Protein AF-A0AAN9STU4-F1 (afdb_monomer)

Structure (mmCIF, N/CA/C/O backbone):
data_AF-A0AAN9STU4-F1
#
_entry.id   AF-A0AAN9STU4-F1
#
loop_
_atom_site.group_PDB
_atom_site.id
_atom_site.type_symbol
_atom_site.label_atom_id
_atom_site.label_alt_id
_atom_site.label_comp_id
_atom_site.label_asym_id
_atom_site.label_entity_id
_atom_site.label_seq_id
_atom_site.pdbx_PDB_ins_code
_atom_site.Cartn_x
_atom_site.Cartn_y
_atom_site.Cartn_z
_atom_site.occupancy
_atom_site.B_iso_or_equiv
_atom_site.auth_seq_id
_atom_site.auth_comp_id
_atom_site.auth_asym_id
_atom_site.auth_atom_id
_atom_site.pdbx_PDB_model_num
ATOM 1 N N . MET A 1 1 ? -6.569 -15.209 17.358 1.00 33.62 1 MET A N 1
ATOM 2 C CA . MET A 1 1 ? -6.010 -13.878 17.678 1.00 33.62 1 MET A CA 1
ATOM 3 C C . MET A 1 1 ? -4.519 -13.920 17.361 1.00 33.62 1 MET A C 1
ATOM 5 O O . MET A 1 1 ? -3.732 -14.308 18.210 1.00 33.62 1 MET A O 1
ATOM 9 N N . LEU A 1 2 ? -4.134 -13.688 16.101 1.00 42.44 2 LEU A N 1
ATOM 10 C CA . LEU A 1 2 ? -2.726 -13.764 15.697 1.00 42.44 2 LEU A CA 1
ATOM 11 C C . LEU A 1 2 ? -2.066 -12.409 15.954 1.00 42.44 2 LEU A C 1
ATOM 13 O O . LEU A 1 2 ? -2.238 -11.469 15.180 1.00 42.44 2 LEU A O 1
ATOM 17 N N . PHE A 1 3 ? -1.329 -12.315 17.060 1.00 43.44 3 PHE A N 1
ATOM 18 C CA . PHE A 1 3 ? -0.370 -11.242 17.295 1.00 43.44 3 PHE A CA 1
ATOM 19 C C . PHE A 1 3 ? 0.769 -11.393 16.276 1.00 43.44 3 PHE A C 1
ATOM 21 O O . PHE A 1 3 ? 1.716 -12.145 16.484 1.00 43.44 3 PHE A O 1
ATOM 28 N N . TYR A 1 4 ? 0.653 -10.720 15.131 1.00 52.81 4 TYR A N 1
ATOM 29 C CA . TYR A 1 4 ? 1.768 -10.557 14.201 1.00 52.81 4 TYR A CA 1
ATOM 30 C C . TYR A 1 4 ? 2.758 -9.565 14.809 1.00 52.81 4 TYR A C 1
ATOM 32 O O . TYR A 1 4 ? 2.542 -8.352 14.712 1.00 52.81 4 TYR A O 1
ATOM 40 N N . ASP A 1 5 ? 3.809 -10.104 15.426 1.00 57.81 5 ASP A N 1
ATOM 41 C CA . ASP A 1 5 ? 4.971 -9.376 15.933 1.00 57.81 5 ASP A CA 1
ATOM 42 C C . ASP A 1 5 ? 5.481 -8.389 14.869 1.00 57.81 5 ASP A C 1
ATOM 44 O O . ASP A 1 5 ? 5.665 -8.748 13.698 1.00 57.81 5 ASP A O 1
ATOM 48 N N . SER A 1 6 ? 5.664 -7.124 15.251 1.00 59.56 6 SER A N 1
ATOM 49 C CA . SER A 1 6 ? 6.132 -6.052 14.362 1.00 59.56 6 SER A CA 1
ATOM 50 C C . SER A 1 6 ? 7.448 -6.413 13.658 1.00 59.56 6 SER A C 1
ATOM 52 O O . SER A 1 6 ? 7.674 -6.006 12.518 1.00 59.56 6 SER A O 1
ATOM 54 N N . THR A 1 7 ? 8.270 -7.256 14.287 1.00 63.91 7 THR A N 1
ATOM 55 C CA . THR A 1 7 ? 9.540 -7.766 13.752 1.00 63.91 7 THR A CA 1
ATOM 56 C C . THR A 1 7 ? 9.326 -8.732 12.585 1.00 63.91 7 THR A C 1
ATOM 58 O O . THR A 1 7 ? 9.988 -8.634 11.549 1.00 63.91 7 THR A O 1
ATOM 61 N N . LEU A 1 8 ? 8.351 -9.639 12.709 1.00 68.19 8 LEU A N 1
ATOM 62 C CA . LEU A 1 8 ? 8.006 -10.605 11.664 1.00 68.19 8 LEU A CA 1
ATOM 63 C C . LEU A 1 8 ? 7.388 -9.907 10.447 1.00 68.19 8 LEU A C 1
ATOM 65 O O . LEU A 1 8 ? 7.652 -10.288 9.301 1.00 68.19 8 LEU A O 1
ATOM 69 N N . LEU A 1 9 ? 6.603 -8.852 10.684 1.00 67.19 9 LEU A N 1
ATOM 70 C CA . LEU A 1 9 ? 6.044 -8.043 9.606 1.00 67.19 9 LEU A CA 1
ATOM 71 C C . LEU A 1 9 ? 7.127 -7.233 8.870 1.00 67.19 9 LEU A C 1
ATOM 73 O O . LEU A 1 9 ? 7.113 -7.157 7.644 1.00 67.19 9 LEU A O 1
ATOM 77 N N . GLY A 1 10 ? 8.117 -6.701 9.591 1.00 66.56 10 GLY A N 1
ATOM 78 C CA . GLY A 1 10 ? 9.279 -6.049 8.978 1.00 66.56 10 GLY A CA 1
ATOM 79 C C . GLY A 1 10 ? 10.106 -7.002 8.104 1.00 66.56 10 GLY A C 1
ATOM 80 O O . GLY A 1 10 ? 10.490 -6.653 6.986 1.00 66.56 10 GLY A O 1
ATOM 81 N N . PHE A 1 11 ? 10.328 -8.238 8.563 1.00 68.38 11 PHE A N 1
ATOM 82 C CA . PHE A 1 11 ? 11.058 -9.251 7.792 1.00 68.38 11 PHE A CA 1
ATOM 83 C C . PHE A 1 11 ? 10.293 -9.702 6.539 1.00 68.38 11 PHE A C 1
ATOM 85 O O . PHE A 1 11 ? 10.874 -9.811 5.456 1.00 68.38 11 PHE A O 1
ATOM 92 N N . THR A 1 12 ? 8.980 -9.917 6.661 1.00 73.44 12 THR A N 1
ATOM 93 C CA . THR A 1 12 ? 8.127 -10.247 5.508 1.00 73.44 12 THR A CA 1
ATOM 94 C C . THR A 1 12 ? 8.078 -9.102 4.503 1.00 73.44 12 THR A C 1
ATOM 96 O O . THR A 1 12 ? 8.188 -9.362 3.310 1.00 73.44 12 THR A O 1
ATOM 99 N N . LEU A 1 13 ? 8.043 -7.841 4.941 1.00 70.69 13 LEU A N 1
ATOM 100 C CA . LEU A 1 13 ? 8.100 -6.689 4.035 1.00 70.69 13 LEU A CA 1
ATOM 101 C C . LEU A 1 13 ? 9.442 -6.518 3.329 1.00 70.69 13 LEU A C 1
ATOM 103 O O . LEU A 1 13 ? 9.457 -6.120 2.167 1.00 70.69 13 LEU A O 1
ATOM 107 N N . SER A 1 14 ? 10.555 -6.861 3.979 1.00 74.06 14 SER A N 1
ATOM 108 C CA . SE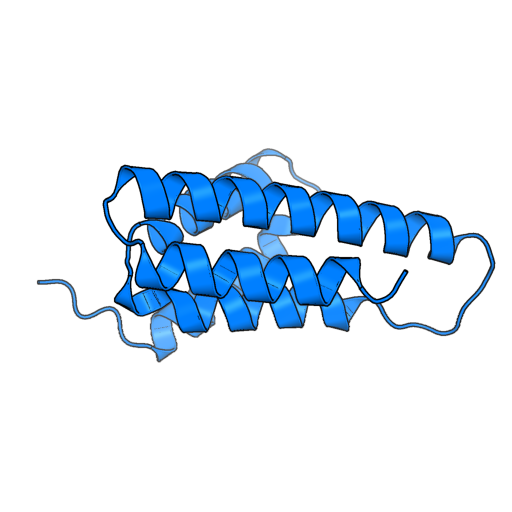R A 1 14 ? 11.873 -6.901 3.332 1.00 74.06 14 SER A CA 1
ATOM 109 C C . SER A 1 14 ? 11.914 -7.945 2.207 1.00 74.06 14 SER A C 1
ATOM 111 O O . SER A 1 14 ? 12.333 -7.658 1.085 1.00 74.06 14 SER A O 1
ATOM 113 N N . LYS A 1 15 ? 11.375 -9.145 2.462 1.00 75.12 15 LYS A N 1
ATOM 114 C CA . LYS A 1 15 ? 11.241 -10.200 1.443 1.00 75.12 15 LYS A CA 1
ATOM 115 C C . LYS A 1 15 ? 10.298 -9.787 0.312 1.00 75.12 15 LYS A C 1
ATOM 117 O O . LYS A 1 15 ? 10.617 -10.000 -0.853 1.00 75.12 15 LYS A O 1
ATOM 122 N N . VAL A 1 16 ? 9.168 -9.171 0.649 1.00 78.25 16 VAL A N 1
ATOM 123 C CA . VAL A 1 16 ? 8.191 -8.646 -0.313 1.00 78.25 16 VAL A CA 1
ATOM 124 C C . VAL A 1 16 ? 8.802 -7.525 -1.156 1.00 78.25 16 VAL A C 1
ATOM 126 O O . VAL A 1 16 ? 8.588 -7.508 -2.360 1.00 78.25 16 VAL A O 1
ATOM 129 N N . HIS A 1 17 ? 9.612 -6.633 -0.578 1.00 78.06 17 HIS A N 1
ATOM 130 C CA . HIS A 1 17 ? 10.315 -5.571 -1.310 1.00 78.06 17 HIS A CA 1
ATOM 131 C C . HIS A 1 17 ? 11.227 -6.136 -2.404 1.00 78.06 17 HIS A C 1
ATOM 133 O O . HIS A 1 17 ? 11.124 -5.720 -3.559 1.00 78.06 17 HIS A O 1
ATOM 139 N N . ALA A 1 18 ? 12.047 -7.135 -2.064 1.00 76.75 18 ALA A N 1
ATOM 140 C CA . ALA A 1 18 ? 12.882 -7.829 -3.039 1.00 76.75 18 ALA A CA 1
ATOM 141 C C . ALA A 1 18 ? 12.033 -8.573 -4.087 1.00 76.75 18 ALA A C 1
ATOM 143 O O . ALA A 1 18 ? 12.291 -8.465 -5.283 1.00 76.75 18 ALA A O 1
ATOM 144 N N . ALA A 1 19 ? 10.974 -9.262 -3.651 1.00 77.81 19 ALA A N 1
ATOM 145 C CA . ALA A 1 19 ? 10.102 -10.055 -4.515 1.00 77.81 19 ALA A CA 1
ATOM 146 C C . ALA A 1 19 ? 9.273 -9.211 -5.503 1.00 77.81 19 ALA A C 1
ATOM 148 O O . ALA A 1 19 ? 9.019 -9.650 -6.621 1.00 77.81 19 ALA A O 1
ATOM 149 N N . VAL A 1 20 ? 8.880 -7.986 -5.138 1.00 77.31 20 VAL A N 1
ATOM 150 C CA . VAL A 1 20 ? 8.196 -7.044 -6.047 1.00 77.31 20 VAL A CA 1
ATOM 151 C C . VAL A 1 20 ? 9.117 -6.597 -7.188 1.00 77.31 20 VAL A C 1
ATOM 153 O O . VAL A 1 20 ? 8.635 -6.289 -8.278 1.00 77.31 20 VAL A O 1
ATOM 156 N N . ARG A 1 21 ? 10.436 -6.595 -6.966 1.00 75.19 21 ARG A N 1
ATOM 157 C CA . ARG A 1 21 ? 11.454 -6.244 -7.970 1.00 75.19 21 ARG A CA 1
ATOM 158 C C . ARG A 1 21 ? 12.036 -7.458 -8.699 1.00 75.19 21 ARG A C 1
ATOM 160 O O . ARG A 1 21 ? 12.937 -7.289 -9.514 1.00 75.19 21 ARG A O 1
ATOM 167 N N . ASP A 1 22 ? 11.538 -8.660 -8.424 1.00 80.56 22 ASP A N 1
ATOM 168 C CA . ASP A 1 22 ? 12.030 -9.888 -9.044 1.00 80.56 22 ASP A CA 1
ATOM 169 C C . ASP A 1 22 ? 11.665 -9.946 -10.537 1.00 80.56 22 ASP A C 1
ATOM 171 O O . ASP A 1 22 ? 10.602 -9.477 -10.961 1.00 80.56 22 ASP A O 1
ATOM 175 N N . ASN A 1 23 ? 12.529 -10.549 -11.354 1.00 77.56 23 ASN A N 1
ATOM 176 C CA . ASN A 1 23 ? 12.290 -10.719 -12.787 1.00 77.56 23 ASN A CA 1
ATOM 177 C C . ASN A 1 23 ? 11.167 -11.730 -13.076 1.00 77.56 23 ASN A C 1
ATOM 179 O O . ASN A 1 23 ? 10.483 -11.613 -14.097 1.00 77.56 23 ASN A O 1
ATOM 183 N N . VAL A 1 24 ? 10.908 -12.667 -12.162 1.00 87.44 24 VAL A N 1
ATOM 184 C CA . VAL A 1 24 ? 9.898 -13.716 -12.299 1.00 87.44 24 VAL A CA 1
ATOM 185 C C . VAL A 1 24 ? 8.486 -13.165 -12.004 1.00 87.44 24 VAL A C 1
ATOM 187 O O . VAL A 1 24 ? 8.197 -12.750 -10.878 1.00 87.44 24 VAL A O 1
ATOM 190 N N . PRO A 1 25 ? 7.542 -13.199 -12.971 1.00 79.19 25 PRO A N 1
ATOM 191 C CA . PRO A 1 25 ? 6.190 -12.653 -12.784 1.00 79.19 25 PRO A CA 1
ATOM 192 C C . PRO A 1 25 ? 5.374 -13.303 -11.657 1.00 79.19 25 PRO A C 1
ATOM 194 O O . PRO A 1 25 ? 4.560 -12.632 -11.014 1.00 79.19 25 PRO A O 1
ATOM 197 N N . SER A 1 26 ? 5.580 -14.598 -11.397 1.00 85.69 26 SER A N 1
ATOM 198 C CA . SER A 1 26 ? 4.891 -15.315 -10.317 1.00 85.69 26 SER A CA 1
ATOM 199 C C . SER A 1 26 ? 5.338 -14.838 -8.932 1.00 85.69 26 SER A C 1
ATOM 201 O O . SER A 1 26 ? 4.496 -14.676 -8.049 1.00 85.69 26 SER A O 1
ATOM 203 N N . VAL A 1 27 ? 6.628 -14.526 -8.765 1.00 82.75 27 VAL A N 1
ATOM 204 C CA . VAL A 1 27 ? 7.202 -13.995 -7.519 1.00 82.75 27 VAL A CA 1
ATOM 205 C C . VAL A 1 27 ? 6.633 -12.608 -7.217 1.00 82.75 27 VAL A C 1
ATOM 207 O O . VAL A 1 27 ? 6.132 -12.379 -6.114 1.00 82.75 27 VAL A O 1
ATOM 210 N N . ARG A 1 28 ? 6.577 -11.724 -8.225 1.00 79.75 28 ARG A N 1
ATOM 211 C CA . ARG A 1 28 ? 5.933 -10.405 -8.091 1.00 79.75 28 ARG A CA 1
ATOM 212 C C . ARG A 1 28 ? 4.458 -10.524 -7.710 1.00 79.75 28 ARG A C 1
ATOM 214 O O . ARG A 1 28 ? 4.003 -9.860 -6.785 1.00 79.75 28 ARG A O 1
ATOM 221 N N . SER A 1 29 ? 3.720 -11.415 -8.374 1.00 78.12 29 SER A N 1
ATOM 222 C CA . SER A 1 29 ? 2.291 -11.624 -8.102 1.00 78.12 29 SER A CA 1
ATOM 223 C C . SER A 1 29 ? 2.035 -12.123 -6.675 1.00 78.12 29 SER A C 1
ATOM 225 O O . SER A 1 29 ? 1.105 -11.660 -6.016 1.00 78.12 29 SER A O 1
ATOM 227 N N . ALA A 1 30 ? 2.867 -13.038 -6.168 1.00 80.94 30 ALA A N 1
ATOM 228 C CA . ALA A 1 30 ? 2.783 -13.521 -4.789 1.00 80.94 30 ALA A CA 1
ATOM 229 C C . ALA A 1 30 ? 3.073 -12.408 -3.764 1.00 80.94 30 ALA A C 1
ATOM 231 O O . ALA A 1 30 ? 2.375 -12.291 -2.750 1.00 80.94 30 ALA A O 1
ATOM 232 N N . ALA A 1 31 ? 4.052 -11.548 -4.057 1.00 80.06 31 ALA A N 1
ATOM 233 C CA . ALA A 1 31 ? 4.372 -10.390 -3.232 1.00 80.06 31 ALA A CA 1
ATOM 234 C C . ALA A 1 31 ? 3.204 -9.385 -3.194 1.00 80.06 31 ALA A C 1
ATOM 236 O O . ALA A 1 31 ? 2.776 -8.985 -2.112 1.00 80.06 31 ALA A O 1
ATOM 237 N N . CYS A 1 32 ? 2.607 -9.065 -4.348 1.00 78.19 32 CYS A N 1
ATOM 238 C CA . CYS A 1 32 ? 1.437 -8.184 -4.439 1.00 78.19 32 CYS A CA 1
ATOM 239 C C . CYS A 1 32 ? 0.221 -8.723 -3.670 1.00 78.19 32 CYS A C 1
ATOM 241 O O . CYS A 1 32 ? -0.461 -7.956 -2.995 1.00 78.19 32 CYS A O 1
ATOM 243 N N . ARG A 1 33 ? -0.032 -10.040 -3.702 1.00 81.31 33 ARG A N 1
ATOM 244 C CA . ARG A 1 33 ? -1.109 -10.659 -2.903 1.00 81.31 33 ARG A CA 1
ATOM 245 C C . ARG A 1 33 ? -0.877 -10.490 -1.406 1.00 81.31 33 ARG A C 1
ATOM 247 O O . ARG A 1 33 ? -1.803 -10.150 -0.677 1.00 81.31 33 ARG A O 1
ATOM 254 N N . THR A 1 34 ? 0.361 -10.687 -0.960 1.00 83.19 34 THR A N 1
ATOM 255 C CA . THR A 1 34 ? 0.737 -10.483 0.445 1.00 83.19 34 THR A CA 1
ATOM 256 C C . THR A 1 34 ? 0.516 -9.030 0.871 1.00 83.19 34 THR A C 1
ATOM 258 O O . THR A 1 34 ? -0.047 -8.792 1.935 1.00 83.19 34 THR A O 1
ATOM 261 N N . ILE A 1 35 ? 0.881 -8.061 0.023 1.00 78.75 35 ILE A N 1
ATOM 262 C CA . ILE A 1 35 ? 0.636 -6.629 0.272 1.00 78.75 35 ILE A CA 1
ATOM 263 C C . ILE A 1 35 ? -0.864 -6.343 0.398 1.00 78.75 35 ILE A C 1
ATOM 265 O O . ILE A 1 35 ? -1.272 -5.685 1.352 1.00 78.7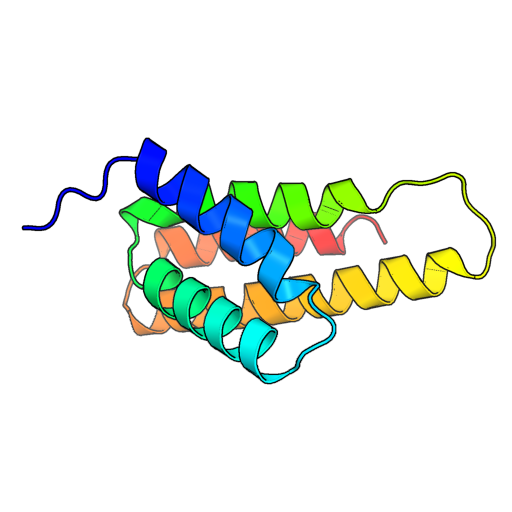5 35 ILE A O 1
ATOM 269 N N . GLY A 1 36 ? -1.682 -6.876 -0.515 1.00 78.12 36 GLY A N 1
ATOM 270 C CA . GLY A 1 36 ? -3.139 -6.734 -0.458 1.00 78.12 36 GLY A CA 1
ATOM 271 C C . GLY A 1 36 ? -3.722 -7.263 0.854 1.00 78.12 36 GLY A C 1
ATOM 272 O O . GLY A 1 36 ? -4.487 -6.569 1.515 1.00 78.12 36 GLY A O 1
ATOM 273 N N . ILE A 1 37 ? -3.280 -8.441 1.304 1.00 79.81 37 ILE A N 1
ATOM 274 C CA . ILE A 1 37 ? -3.711 -9.008 2.590 1.00 79.81 37 ILE A CA 1
ATOM 275 C C . ILE A 1 37 ? -3.288 -8.108 3.758 1.00 79.81 37 ILE A C 1
ATOM 277 O O . ILE A 1 37 ? -4.104 -7.836 4.632 1.00 79.81 37 ILE A O 1
ATOM 281 N N . ILE A 1 38 ? -2.042 -7.616 3.773 1.00 78.31 38 ILE A N 1
ATOM 282 C CA . ILE A 1 38 ? -1.549 -6.711 4.826 1.00 78.31 38 ILE A CA 1
ATOM 283 C C . ILE A 1 38 ? -2.366 -5.413 4.860 1.00 78.31 38 ILE A C 1
ATOM 285 O O . ILE A 1 38 ? -2.652 -4.911 5.946 1.00 78.31 38 ILE A O 1
ATOM 289 N N . SER A 1 39 ? -2.785 -4.901 3.698 1.00 72.62 39 SER A N 1
ATOM 290 C CA . SER A 1 39 ? -3.587 -3.678 3.610 1.00 72.62 39 SER A CA 1
ATOM 291 C C . SER A 1 39 ? -4.987 -3.798 4.208 1.00 72.62 39 SER A C 1
ATOM 293 O O . SER A 1 39 ? -5.554 -2.795 4.609 1.00 72.62 39 SER A O 1
ATOM 295 N N . CYS A 1 40 ? -5.537 -5.001 4.366 1.00 75.00 40 CYS A N 1
ATOM 296 C CA . CYS A 1 40 ? -6.827 -5.163 5.042 1.00 75.00 40 CYS A CA 1
ATOM 297 C C . CYS A 1 40 ? -6.740 -4.942 6.565 1.00 75.00 40 CYS A C 1
ATOM 299 O O . CYS A 1 40 ? -7.771 -4.889 7.239 1.00 75.00 40 CYS A O 1
ATOM 301 N N . PHE A 1 41 ? -5.531 -4.835 7.133 1.00 79.69 41 PHE A N 1
ATOM 302 C CA . PHE A 1 41 ? -5.331 -4.695 8.572 1.00 79.69 41 PHE A CA 1
ATOM 303 C C . PHE A 1 41 ? -5.002 -3.242 8.958 1.00 79.69 41 PHE A C 1
ATOM 305 O O . PHE A 1 41 ? -3.854 -2.819 8.800 1.00 79.69 41 PHE A O 1
ATOM 312 N N . PRO A 1 42 ? -5.939 -2.498 9.581 1.00 73.44 42 PRO A N 1
ATOM 313 C CA . PRO A 1 42 ? -5.753 -1.084 9.932 1.00 73.44 42 PRO A CA 1
ATOM 314 C C . PRO A 1 42 ? -4.504 -0.834 10.787 1.00 73.44 42 PRO A C 1
ATOM 316 O O . PRO A 1 42 ? -3.774 0.143 10.612 1.00 73.44 42 PRO A O 1
ATOM 319 N N . GLN A 1 43 ? -4.212 -1.785 11.678 1.00 79.69 43 GLN A N 1
ATOM 320 C CA . GLN A 1 43 ? -3.069 -1.784 12.596 1.00 79.69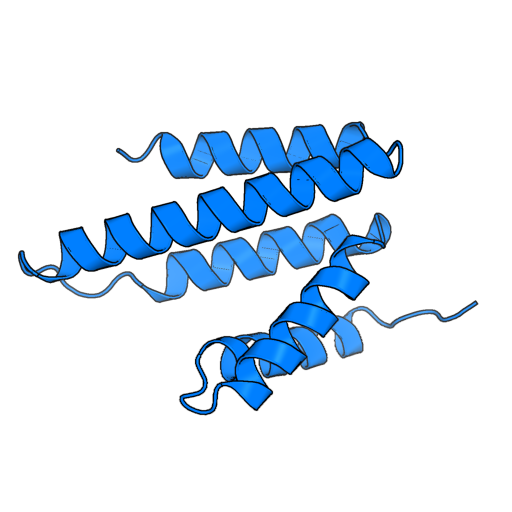 43 GLN A CA 1
ATOM 321 C C . GLN A 1 43 ? -1.709 -1.829 11.879 1.00 79.69 43 GLN A C 1
ATOM 323 O O . GLN A 1 43 ? -0.673 -1.605 12.500 1.00 79.69 43 GLN A O 1
ATOM 328 N N . LYS A 1 44 ? -1.694 -2.181 10.589 1.00 78.94 44 LYS A N 1
ATOM 329 C CA . LYS A 1 44 ? -0.487 -2.321 9.768 1.00 78.94 44 LYS A CA 1
ATOM 330 C C . LYS A 1 44 ? -0.314 -1.166 8.768 1.00 78.94 44 LYS A C 1
ATOM 332 O O . LYS A 1 44 ? 0.671 -1.153 8.035 1.00 78.94 44 LYS A O 1
ATOM 337 N N . SER A 1 45 ? -1.210 -0.174 8.776 1.00 79.00 45 SER A N 1
ATOM 338 C CA . SER A 1 45 ? -1.183 0.984 7.866 1.00 79.00 45 SER A CA 1
ATOM 339 C C . SER A 1 45 ? 0.112 1.803 7.946 1.00 79.00 45 SER A C 1
ATOM 341 O O . SER A 1 45 ? 0.698 2.096 6.909 1.00 79.00 45 SER A O 1
ATOM 343 N N . THR A 1 46 ? 0.618 2.098 9.148 1.00 79.56 46 THR A N 1
ATOM 344 C CA . THR A 1 46 ? 1.897 2.816 9.348 1.00 79.56 46 THR A CA 1
ATOM 345 C C . THR A 1 46 ? 3.081 2.080 8.726 1.00 79.56 46 THR A C 1
ATOM 347 O O . THR A 1 46 ? 3.977 2.677 8.146 1.00 79.56 46 THR A O 1
ATOM 350 N N . ILE A 1 47 ? 3.073 0.754 8.809 1.00 79.88 47 ILE A N 1
ATOM 351 C CA . ILE A 1 47 ? 4.146 -0.071 8.260 1.00 79.88 47 ILE A CA 1
ATOM 352 C C . ILE A 1 47 ? 4.083 -0.078 6.722 1.00 79.88 47 ILE A C 1
ATOM 354 O O . ILE A 1 47 ? 5.115 -0.092 6.049 1.00 79.88 47 ILE A O 1
ATOM 358 N N . LEU A 1 48 ? 2.873 -0.065 6.158 1.00 80.75 48 LEU A N 1
ATOM 359 C CA . LEU A 1 48 ? 2.663 0.022 4.716 1.00 80.75 48 LEU A CA 1
ATOM 360 C C . LEU A 1 48 ? 3.103 1.385 4.160 1.00 80.75 48 LEU A C 1
ATOM 362 O O . LEU A 1 48 ? 3.735 1.439 3.108 1.00 80.75 48 LEU A O 1
ATOM 366 N N . GLU A 1 49 ? 2.823 2.465 4.886 1.00 82.19 49 GLU A N 1
ATOM 367 C CA . GLU A 1 49 ? 3.340 3.807 4.604 1.00 82.19 49 GLU A CA 1
ATOM 368 C C . GLU A 1 49 ? 4.877 3.834 4.599 1.00 82.19 49 GLU A C 1
ATOM 370 O O . GLU A 1 49 ? 5.472 4.234 3.598 1.00 82.19 49 GLU A O 1
ATOM 375 N N . ASP A 1 50 ? 5.531 3.320 5.646 1.00 82.12 50 ASP A N 1
ATOM 376 C CA . ASP A 1 50 ? 6.998 3.236 5.718 1.00 82.12 50 ASP A CA 1
ATOM 377 C C . ASP A 1 50 ? 7.600 2.447 4.549 1.00 82.12 50 ASP A C 1
ATOM 379 O O . ASP A 1 50 ? 8.657 2.794 4.012 1.00 82.12 50 ASP A O 1
ATOM 383 N N . TRP A 1 51 ? 6.937 1.368 4.136 1.00 81.38 51 TRP A N 1
ATOM 384 C CA . TRP A 1 51 ? 7.377 0.565 3.002 1.00 81.38 51 TRP A CA 1
ATOM 385 C C . TRP A 1 51 ? 7.254 1.318 1.670 1.00 81.38 51 TRP A C 1
ATOM 387 O O . TRP A 1 51 ? 8.182 1.266 0.859 1.00 81.38 51 TRP A O 1
ATOM 397 N N 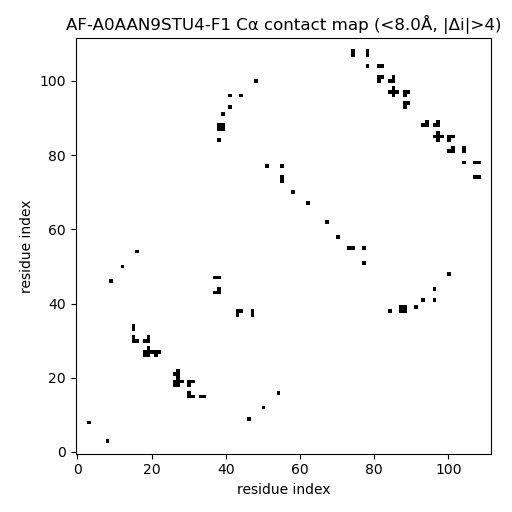. LEU A 1 52 ? 6.158 2.055 1.456 1.00 79.50 52 LEU A N 1
ATOM 398 C CA . LEU A 1 52 ? 5.976 2.907 0.275 1.00 79.50 52 LEU A CA 1
ATOM 399 C C . LEU A 1 52 ? 7.027 4.024 0.228 1.00 79.50 52 LEU A C 1
ATOM 401 O O . LEU A 1 52 ? 7.646 4.227 -0.818 1.00 79.50 52 LEU A O 1
ATOM 405 N N . ASN A 1 53 ? 7.311 4.653 1.372 1.00 79.56 53 ASN A N 1
ATOM 406 C CA . ASN A 1 53 ? 8.372 5.654 1.511 1.00 79.56 53 ASN A CA 1
ATOM 407 C C . ASN A 1 53 ? 9.740 5.073 1.113 1.00 79.56 53 ASN A C 1
ATOM 409 O O . ASN A 1 53 ? 10.464 5.654 0.306 1.00 79.56 53 ASN A O 1
ATOM 413 N N . ARG A 1 54 ? 10.081 3.868 1.589 1.00 77.50 54 ARG A N 1
ATOM 414 C CA . ARG A 1 54 ? 11.337 3.185 1.220 1.00 77.50 54 ARG A CA 1
ATOM 415 C C . ARG A 1 54 ? 11.402 2.793 -0.253 1.00 77.50 54 ARG A C 1
ATOM 417 O O . ARG A 1 54 ? 12.480 2.814 -0.849 1.00 77.50 54 ARG A O 1
ATOM 424 N N . LEU A 1 55 ? 10.278 2.401 -0.851 1.00 73.31 55 LEU A N 1
ATOM 425 C CA . LEU A 1 55 ? 10.222 2.127 -2.285 1.00 73.31 55 LEU A CA 1
ATOM 426 C C . LEU A 1 55 ? 10.499 3.376 -3.116 1.00 73.31 55 LEU A C 1
ATOM 428 O O . LEU A 1 55 ? 11.183 3.259 -4.135 1.00 73.31 55 LEU A O 1
ATOM 432 N N . TYR A 1 56 ? 9.994 4.525 -2.669 1.00 71.81 56 TYR A N 1
ATOM 433 C CA . TYR A 1 56 ? 10.207 5.818 -3.305 1.00 71.81 56 TYR A CA 1
ATOM 434 C C . TYR A 1 56 ? 11.664 6.284 -3.181 1.00 71.81 56 TYR A C 1
ATOM 436 O O . TYR A 1 56 ? 12.329 6.473 -4.198 1.00 71.81 56 TYR A O 1
ATOM 444 N N . SER A 1 57 ? 12.206 6.353 -1.959 1.00 71.31 57 SER A N 1
ATOM 445 C CA . SER A 1 57 ? 13.574 6.840 -1.699 1.00 71.31 57 SER A CA 1
ATOM 446 C C . SER A 1 57 ? 14.680 5.937 -2.256 1.00 71.31 57 SER A C 1
ATOM 448 O O . SER A 1 57 ? 15.804 6.374 -2.462 1.00 71.31 57 SER A O 1
ATOM 450 N N . SER A 1 58 ? 14.385 4.670 -2.557 1.00 67.12 58 SER A N 1
ATOM 451 C CA . SER A 1 58 ? 15.340 3.732 -3.166 1.00 67.12 58 SER A CA 1
ATOM 452 C C . SER A 1 58 ? 15.737 4.090 -4.619 1.00 67.12 58 SER A C 1
ATOM 454 O O . SER A 1 58 ? 16.418 3.290 -5.266 1.00 67.12 58 SER A O 1
ATOM 456 N N . GLY A 1 59 ? 15.278 5.218 -5.167 1.00 55.94 59 GLY A N 1
ATOM 457 C CA . GLY A 1 59 ? 15.473 5.613 -6.561 1.00 55.94 59 GLY A CA 1
ATOM 458 C C . GLY A 1 59 ? 16.281 6.886 -6.817 1.00 55.94 59 GLY A C 1
ATOM 459 O O . GLY A 1 59 ? 16.372 7.232 -7.984 1.00 55.94 59 GLY A O 1
ATOM 460 N N . GLU A 1 60 ? 16.827 7.573 -5.809 1.00 49.94 60 GLU A N 1
ATOM 461 C CA . GLU A 1 60 ? 17.636 8.788 -6.021 1.00 49.94 60 GLU A CA 1
ATOM 462 C C . GLU A 1 60 ? 19.115 8.436 -6.265 1.00 49.94 60 GLU A C 1
ATOM 464 O O . GLU A 1 60 ? 19.910 8.307 -5.334 1.00 49.94 60 GLU A O 1
ATOM 469 N N . GLY A 1 61 ? 19.473 8.235 -7.536 1.00 51.66 61 GLY A N 1
ATOM 470 C CA . GLY A 1 61 ? 20.848 8.236 -8.044 1.00 51.66 61 GLY A CA 1
ATOM 471 C C . GLY A 1 61 ? 21.109 9.474 -8.916 1.00 51.66 61 GLY A C 1
ATOM 472 O O . GLY A 1 61 ? 20.187 10.202 -9.256 1.00 51.66 61 GLY A O 1
ATOM 473 N N . ILE A 1 62 ? 22.379 9.753 -9.218 1.00 54.59 62 ILE A N 1
ATOM 474 C CA . ILE A 1 62 ? 22.865 10.972 -9.892 1.00 54.59 62 ILE A CA 1
ATOM 475 C C . ILE A 1 62 ? 22.278 11.076 -11.318 1.00 54.59 62 ILE A C 1
ATOM 477 O O . ILE A 1 62 ? 22.443 10.165 -12.122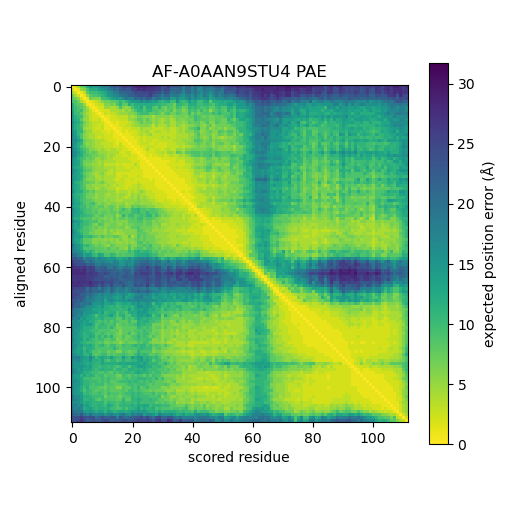 1.00 54.59 62 ILE A O 1
ATOM 481 N N . VAL A 1 63 ? 21.606 12.199 -11.596 1.00 50.78 63 VAL A N 1
ATOM 482 C CA . VAL A 1 63 ? 20.617 12.409 -12.671 1.00 50.78 63 VAL A CA 1
ATOM 483 C C . VAL A 1 63 ? 21.180 12.595 -14.091 1.00 50.78 63 VAL A C 1
ATOM 485 O O . VAL A 1 63 ? 21.830 13.598 -14.375 1.00 50.78 63 VAL A O 1
ATOM 488 N N . ASP A 1 64 ? 20.760 11.717 -15.012 1.00 45.69 64 ASP A N 1
ATOM 489 C CA . ASP A 1 64 ? 20.753 11.922 -16.474 1.00 45.69 64 ASP A CA 1
ATOM 490 C C . ASP A 1 64 ? 19.303 11.936 -17.019 1.00 45.69 64 ASP A C 1
ATOM 492 O O . ASP A 1 64 ? 18.387 11.357 -16.433 1.00 45.69 64 ASP A O 1
ATOM 496 N N . ALA A 1 65 ? 19.060 12.564 -18.180 1.00 54.66 65 ALA A N 1
ATOM 497 C CA . ALA A 1 65 ? 17.722 12.802 -18.766 1.00 54.66 65 ALA A CA 1
ATOM 498 C C . ALA A 1 65 ? 16.845 11.541 -18.992 1.00 54.66 65 ALA A C 1
ATOM 500 O O . ALA A 1 65 ? 15.627 11.648 -19.151 1.00 54.66 65 ALA A O 1
ATOM 501 N N . GLN A 1 66 ? 17.442 10.347 -18.974 1.00 51.78 66 GLN A N 1
ATOM 502 C CA . GLN A 1 66 ? 16.755 9.055 -19.065 1.00 51.78 66 GLN A CA 1
ATOM 503 C C . GLN A 1 66 ? 16.069 8.647 -17.742 1.00 51.78 66 GLN A C 1
ATOM 505 O O . GLN A 1 66 ? 15.102 7.883 -17.757 1.00 51.78 66 GLN A O 1
ATOM 510 N N . GLU A 1 67 ? 16.505 9.192 -16.604 1.00 55.88 67 GLU A N 1
ATOM 511 C CA . GLU A 1 67 ? 16.000 8.863 -15.267 1.00 55.88 67 GLU A CA 1
ATOM 512 C C . GLU A 1 67 ? 14.737 9.645 -14.891 1.00 55.88 67 GLU A C 1
ATOM 514 O O . GLU A 1 67 ? 13.882 9.101 -14.195 1.00 55.88 67 GLU A O 1
ATOM 519 N N . LYS A 1 68 ? 14.525 10.854 -15.436 1.00 61.94 68 LYS A N 1
ATOM 520 C CA . LYS A 1 68 ? 13.285 11.624 -15.210 1.00 61.94 68 LYS A CA 1
ATOM 521 C C . LYS A 1 68 ? 12.038 10.818 -15.604 1.00 61.94 68 LYS A C 1
ATOM 523 O O . LYS A 1 68 ? 11.109 10.679 -14.818 1.00 61.94 68 LYS A O 1
ATOM 528 N N . SER A 1 69 ? 12.081 10.180 -16.775 1.00 65.31 69 SER A N 1
ATOM 529 C CA . SER A 1 69 ? 11.040 9.259 -17.264 1.00 65.31 69 SER A CA 1
ATOM 530 C C . SER A 1 69 ? 10.816 8.062 -16.325 1.00 65.31 69 SER A C 1
ATOM 532 O O . SER A 1 69 ? 9.686 7.618 -16.110 1.00 65.31 69 SER A O 1
ATOM 534 N N . VAL A 1 70 ? 11.888 7.545 -15.716 1.00 65.38 70 VAL A N 1
ATOM 535 C CA . VAL A 1 70 ? 11.831 6.419 -14.773 1.00 65.38 70 VAL A CA 1
ATOM 536 C C . VAL A 1 70 ? 11.245 6.850 -13.428 1.00 65.38 70 VAL A C 1
ATOM 538 O O . VAL A 1 70 ? 10.435 6.114 -12.860 1.00 65.38 70 VAL A O 1
ATOM 541 N N . VAL A 1 71 ? 11.616 8.029 -12.929 1.00 66.69 71 VAL A N 1
ATOM 542 C CA . VAL A 1 71 ? 11.065 8.634 -11.710 1.00 66.69 71 VAL A CA 1
ATOM 543 C C . VAL A 1 71 ? 9.576 8.922 -11.891 1.00 66.69 71 VAL A C 1
ATOM 545 O O . VAL A 1 71 ? 8.776 8.490 -11.061 1.00 66.69 71 VAL A O 1
ATOM 548 N N . ASP A 1 72 ? 9.182 9.525 -13.013 1.00 69.69 72 ASP A N 1
ATOM 549 C CA . ASP A 1 72 ? 7.780 9.793 -13.344 1.00 69.69 72 ASP A CA 1
ATOM 550 C C . ASP A 1 72 ? 6.968 8.489 -13.432 1.00 69.69 72 ASP A C 1
ATOM 552 O O . ASP A 1 72 ? 5.892 8.366 -12.842 1.00 69.69 72 ASP A O 1
ATOM 556 N N . ARG A 1 73 ? 7.514 7.445 -14.071 1.00 72.25 73 ARG A N 1
ATOM 557 C CA . ARG A 1 73 ? 6.862 6.128 -14.148 1.00 72.25 73 ARG A CA 1
ATOM 558 C C . ARG A 1 73 ? 6.722 5.453 -12.780 1.00 72.25 73 ARG A C 1
ATOM 560 O O . ARG A 1 73 ? 5.692 4.833 -12.509 1.00 72.25 73 ARG A O 1
ATOM 567 N N . LYS A 1 74 ? 7.733 5.558 -11.911 1.00 72.38 74 LYS A N 1
ATOM 568 C CA . LYS A 1 74 ? 7.670 5.055 -10.526 1.00 72.38 74 LYS A CA 1
ATOM 569 C C . LYS A 1 74 ? 6.603 5.799 -9.723 1.00 72.38 74 LYS A C 1
ATOM 571 O O . LYS A 1 74 ? 5.798 5.147 -9.060 1.00 72.38 74 LYS A O 1
ATOM 576 N N . ARG A 1 75 ? 6.551 7.131 -9.830 1.00 75.75 75 ARG A N 1
ATOM 577 C CA . ARG A 1 75 ? 5.543 7.983 -9.177 1.00 75.75 75 ARG A CA 1
ATOM 578 C C . ARG A 1 75 ? 4.125 7.599 -9.590 1.00 75.75 75 ARG A C 1
ATOM 580 O O . ARG A 1 75 ? 3.282 7.399 -8.720 1.00 75.75 75 ARG A O 1
ATOM 587 N N . VAL A 1 76 ? 3.882 7.390 -10.887 1.00 78.94 76 VAL A N 1
ATOM 588 C CA . VAL A 1 76 ? 2.582 6.919 -11.399 1.00 78.94 76 VAL A CA 1
ATOM 589 C C . VAL A 1 76 ? 2.202 5.563 -10.796 1.00 78.94 76 VAL A C 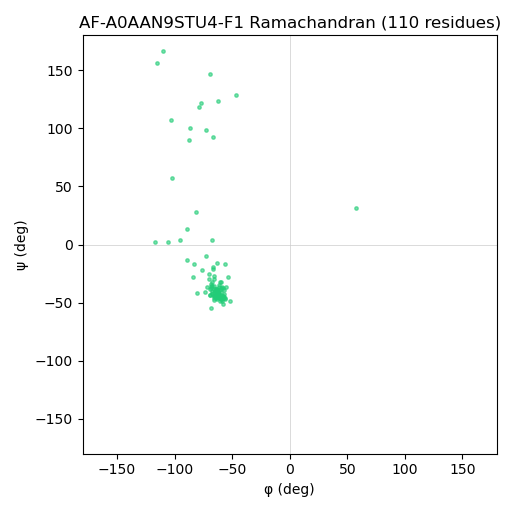1
ATOM 591 O O . VAL A 1 76 ? 1.092 5.413 -10.292 1.00 78.94 76 VAL A O 1
ATOM 594 N N . MET A 1 77 ? 3.120 4.589 -10.768 1.00 78.25 77 MET A N 1
ATOM 595 C CA . MET A 1 77 ? 2.838 3.267 -10.183 1.00 78.25 77 MET A CA 1
ATOM 596 C C . MET A 1 77 ? 2.535 3.333 -8.678 1.00 78.25 77 MET A C 1
ATOM 598 O O . MET A 1 77 ? 1.623 2.652 -8.198 1.00 78.25 77 MET A O 1
ATOM 602 N N . ILE A 1 78 ? 3.266 4.163 -7.931 1.00 78.56 78 ILE A N 1
ATOM 603 C CA . ILE A 1 78 ? 3.028 4.374 -6.497 1.00 78.56 78 ILE A CA 1
ATOM 604 C C . ILE A 1 78 ? 1.673 5.057 -6.280 1.00 78.56 78 ILE A C 1
ATOM 606 O O . ILE A 1 78 ? 0.892 4.597 -5.450 1.00 78.56 78 ILE A O 1
ATOM 610 N N . ALA A 1 79 ? 1.340 6.087 -7.061 1.00 81.75 79 ALA A N 1
ATOM 611 C CA . ALA A 1 79 ? 0.059 6.785 -6.970 1.00 81.75 79 ALA A CA 1
ATOM 612 C C . ALA A 1 79 ? -1.139 5.870 -7.280 1.00 81.75 79 ALA A C 1
ATOM 614 O O . ALA A 1 79 ? -2.160 5.953 -6.595 1.00 81.75 79 ALA A O 1
ATOM 615 N N . SER A 1 80 ? -1.015 4.975 -8.267 1.00 81.81 80 SER A N 1
ATOM 616 C CA . SER A 1 80 ? -2.030 3.953 -8.565 1.00 81.81 80 SER A CA 1
ATOM 617 C C . SER A 1 80 ? -2.179 2.934 -7.433 1.00 81.81 80 SER A C 1
ATOM 619 O O . SER A 1 80 ? -3.296 2.541 -7.096 1.00 81.81 80 SER A O 1
ATOM 621 N N . THR A 1 81 ? -1.068 2.540 -6.805 1.00 82.06 81 THR A N 1
ATOM 622 C CA . THR A 1 81 ? -1.087 1.630 -5.650 1.00 82.06 81 THR A CA 1
ATOM 623 C C . THR A 1 81 ? -1.769 2.287 -4.452 1.00 82.06 81 THR A C 1
ATOM 625 O O . THR A 1 81 ? -2.668 1.700 -3.859 1.00 82.06 81 THR A O 1
ATOM 628 N N . LEU A 1 82 ? -1.402 3.533 -4.139 1.00 85.56 82 LEU A N 1
ATOM 629 C CA . LEU A 1 82 ? -2.044 4.337 -3.099 1.00 85.56 82 LEU A CA 1
ATOM 630 C C . LEU A 1 82 ? -3.545 4.488 -3.349 1.00 85.56 82 LEU A C 1
ATOM 632 O O . LEU A 1 82 ? -4.328 4.333 -2.421 1.00 85.56 82 LEU A O 1
ATOM 636 N N . GLN A 1 83 ? -3.951 4.731 -4.598 1.00 87.94 83 GLN A N 1
ATOM 637 C CA . GLN A 1 83 ? -5.364 4.816 -4.964 1.00 87.94 83 GLN A CA 1
ATOM 638 C C . GLN A 1 83 ? -6.119 3.512 -4.671 1.00 87.94 83 GLN A C 1
ATOM 640 O O . GLN A 1 83 ? -7.176 3.556 -4.050 1.00 87.94 83 GLN A O 1
ATOM 645 N N . SER A 1 84 ? -5.545 2.365 -5.041 1.00 85.94 84 SER A N 1
ATOM 646 C CA . SER A 1 84 ? -6.155 1.056 -4.763 1.00 85.94 84 SER A CA 1
ATOM 647 C C . SER A 1 84 ? -6.274 0.800 -3.254 1.00 85.94 84 SER A C 1
ATOM 649 O O . SER A 1 84 ? -7.271 0.267 -2.783 1.00 85.94 84 SER A O 1
ATOM 651 N N . LEU A 1 85 ? -5.267 1.211 -2.474 1.00 82.88 85 LEU A N 1
ATOM 652 C CA . LEU A 1 85 ? -5.287 1.089 -1.014 1.00 82.88 85 LEU A CA 1
ATOM 653 C C . LEU A 1 85 ? -6.371 1.964 -0.378 1.00 82.88 85 LEU A C 1
ATOM 655 O O . LEU A 1 85 ? -7.090 1.496 0.498 1.00 82.88 85 LEU A O 1
ATOM 659 N N . ILE A 1 86 ? -6.504 3.215 -0.825 1.00 87.25 86 ILE A N 1
ATOM 660 C CA . ILE A 1 86 ? -7.551 4.146 -0.378 1.00 87.25 86 ILE A CA 1
ATOM 661 C C . ILE A 1 86 ? -8.937 3.530 -0.593 1.00 87.25 86 ILE A C 1
ATOM 663 O O . ILE A 1 86 ? -9.755 3.539 0.323 1.00 87.25 86 ILE A O 1
ATOM 667 N N . GLU A 1 87 ? -9.182 2.953 -1.771 1.00 86.69 87 GLU A N 1
ATOM 668 C CA . GLU A 1 87 ? -10.445 2.283 -2.098 1.00 86.69 87 GLU A CA 1
ATOM 669 C C . GLU A 1 87 ? -10.718 1.103 -1.163 1.00 86.69 87 GLU A C 1
ATOM 671 O O . GLU A 1 87 ? -11.774 1.068 -0.538 1.00 86.69 87 GLU A O 1
ATOM 676 N N . VAL A 1 88 ? -9.738 0.215 -0.957 1.00 85.12 88 VAL A N 1
ATOM 677 C CA . VAL A 1 88 ? -9.862 -0.915 -0.019 1.00 85.12 88 VAL A CA 1
ATOM 678 C C . VAL A 1 88 ? -10.167 -0.434 1.401 1.00 85.12 88 VAL A C 1
ATOM 680 O O . VAL A 1 88 ? -11.037 -0.989 2.072 1.00 85.12 88 VAL A O 1
ATOM 683 N N . TYR A 1 89 ? -9.481 0.599 1.893 1.00 83.12 89 TYR A N 1
ATOM 684 C CA . TYR A 1 89 ? -9.738 1.120 3.237 1.00 83.12 89 TYR A CA 1
ATOM 685 C C . TYR A 1 89 ? -11.118 1.776 3.350 1.00 83.12 89 TYR A C 1
ATOM 687 O O . TYR A 1 89 ? -11.777 1.618 4.377 1.00 83.12 89 TYR A O 1
ATOM 695 N N . ARG A 1 90 ? -11.586 2.456 2.302 1.00 87.31 90 ARG A N 1
ATOM 696 C CA . ARG A 1 90 ? -12.916 3.072 2.263 1.00 87.31 90 ARG A CA 1
ATOM 697 C C . ARG A 1 90 ? -14.034 2.027 2.203 1.00 87.31 90 ARG A C 1
ATOM 699 O O . ARG A 1 90 ? -14.997 2.130 2.956 1.00 87.31 90 ARG A O 1
ATOM 706 N N . GLU A 1 91 ? -13.883 0.993 1.375 1.00 85.88 91 GLU A N 1
ATOM 707 C CA . GLU A 1 91 ? -14.815 -0.145 1.298 1.00 85.88 91 GLU A CA 1
ATOM 708 C C . GLU A 1 91 ? -14.933 -0.885 2.635 1.00 85.88 91 GLU A C 1
ATOM 710 O O . GLU A 1 91 ? -16.003 -1.371 2.990 1.00 85.88 91 GLU A O 1
ATOM 715 N N . ASN A 1 92 ? -13.850 -0.915 3.414 1.00 81.12 92 ASN A N 1
ATOM 716 C CA . ASN A 1 92 ? -13.818 -1.518 4.744 1.00 81.12 92 ASN A CA 1
ATOM 717 C C . ASN A 1 92 ? -14.202 -0.549 5.883 1.00 81.12 92 ASN A C 1
ATOM 719 O O . ASN A 1 92 ? -13.967 -0.874 7.049 1.00 81.12 92 ASN A O 1
ATOM 723 N N . HIS A 1 93 ? -14.773 0.625 5.580 1.00 84.75 93 HIS A N 1
ATOM 724 C CA . HIS A 1 93 ? -15.178 1.656 6.553 1.00 84.75 93 HIS A CA 1
ATOM 725 C C . HIS A 1 93 ? -14.036 2.169 7.455 1.00 84.75 93 HIS A C 1
ATOM 727 O O . HIS A 1 93 ? -14.240 2.535 8.613 1.00 84.75 93 HIS A O 1
ATOM 733 N N . GLN A 1 94 ? -12.807 2.189 6.940 1.00 84.25 94 GLN A N 1
ATOM 734 C CA . GLN A 1 94 ? -11.613 2.680 7.634 1.00 84.25 94 GLN A CA 1
ATOM 735 C C . GLN A 1 94 ? -11.238 4.084 7.138 1.00 84.25 94 GLN A C 1
ATOM 737 O O . GLN A 1 94 ? -10.118 4.328 6.682 1.00 84.25 94 GLN A O 1
ATOM 742 N N . ASP A 1 95 ? -12.177 5.026 7.251 1.00 86.12 95 ASP A N 1
ATOM 743 C CA . ASP A 1 95 ? -12.070 6.374 6.671 1.00 86.12 95 ASP A CA 1
ATOM 744 C C . ASP A 1 95 ? -10.844 7.157 7.161 1.00 86.12 95 ASP A C 1
ATOM 746 O O . ASP A 1 95 ? -10.181 7.832 6.375 1.00 86.12 95 ASP A O 1
ATOM 750 N N . ALA A 1 96 ? -10.475 7.015 8.439 1.00 87.44 96 ALA A N 1
ATOM 751 C CA . ALA A 1 96 ? -9.292 7.671 9.002 1.00 87.44 96 ALA A CA 1
ATOM 752 C C . ALA A 1 96 ? -7.985 7.227 8.316 1.00 87.44 96 ALA A C 1
ATOM 754 O O . ALA A 1 96 ? -7.066 8.023 8.133 1.00 87.44 96 ALA A O 1
ATOM 755 N N . ILE A 1 97 ? -7.903 5.958 7.908 1.00 83.88 97 ILE A N 1
ATOM 756 C CA . ILE A 1 97 ? -6.727 5.407 7.227 1.00 83.88 97 ILE A CA 1
ATOM 757 C C . ILE A 1 97 ? -6.755 5.777 5.747 1.00 83.88 97 ILE A C 1
ATOM 759 O O . ILE A 1 97 ? -5.732 6.190 5.206 1.00 83.88 97 ILE A O 1
ATOM 763 N N . SER A 1 98 ? -7.930 5.706 5.114 1.00 86.69 98 SER A N 1
ATOM 764 C CA . SER A 1 98 ? -8.144 6.213 3.755 1.00 86.69 98 SER A CA 1
ATOM 765 C C . SER A 1 98 ? -7.672 7.666 3.626 1.00 86.69 98 SER A C 1
ATOM 767 O O . SER A 1 98 ? -6.906 7.980 2.717 1.00 86.69 98 SER A O 1
ATOM 769 N N . LEU A 1 99 ? -8.064 8.541 4.559 1.00 88.38 99 LEU A N 1
ATOM 770 C CA . LEU A 1 99 ? -7.672 9.952 4.557 1.00 88.38 99 LEU A CA 1
ATOM 771 C C . LEU A 1 99 ? -6.152 10.126 4.687 1.00 88.38 99 LEU A C 1
ATOM 773 O O . LEU A 1 99 ? -5.553 10.888 3.930 1.00 88.38 99 LEU A O 1
ATOM 777 N N . LYS A 1 100 ? -5.516 9.355 5.575 1.00 88.62 100 LYS A N 1
ATOM 778 C CA . LYS A 1 100 ? -4.058 9.359 5.741 1.00 88.62 100 LYS A CA 1
ATOM 779 C C . LYS A 1 100 ? -3.333 8.979 4.443 1.00 88.62 100 LYS A C 1
ATOM 781 O O . LYS A 1 100 ? -2.372 9.636 4.047 1.00 88.62 100 LYS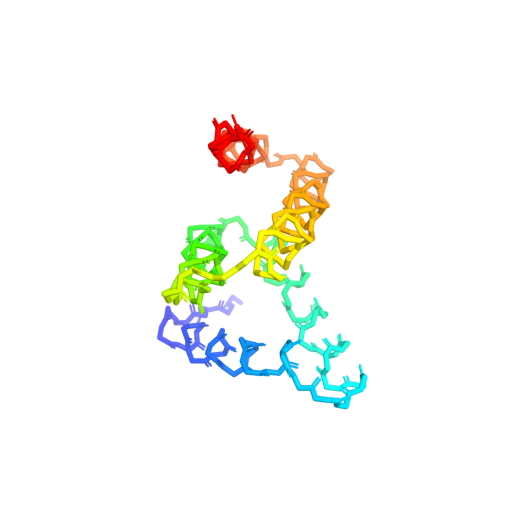 A O 1
ATOM 786 N N . PHE A 1 101 ? -3.803 7.946 3.740 1.00 85.94 101 PHE A N 1
ATOM 787 C CA . PHE A 1 101 ? -3.227 7.558 2.448 1.00 85.94 101 PHE A CA 1
ATOM 788 C C . PHE A 1 101 ? -3.528 8.570 1.331 1.00 85.94 101 PHE A C 1
ATOM 790 O O . PHE A 1 101 ? -2.703 8.735 0.431 1.00 85.94 101 PHE A O 1
ATOM 797 N N . GLU A 1 102 ? -4.655 9.286 1.379 1.00 89.56 102 GLU A N 1
ATOM 798 C CA . GLU A 1 102 ? -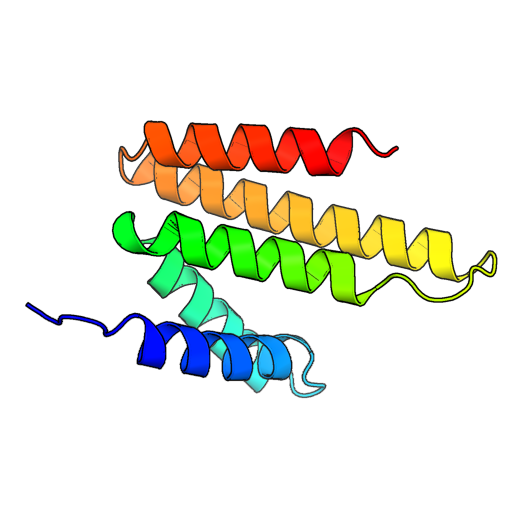4.931 10.402 0.465 1.00 89.56 102 GLU A CA 1
ATOM 799 C C . GLU A 1 102 ? -3.961 11.571 0.667 1.00 89.56 102 GLU A C 1
ATOM 801 O O . GLU A 1 102 ? -3.475 12.144 -0.311 1.00 89.56 102 GLU A O 1
ATOM 806 N N . GLU A 1 103 ? -3.666 11.932 1.915 1.00 89.31 103 GLU A N 1
ATOM 807 C CA . GLU A 1 103 ? -2.676 12.962 2.249 1.00 89.31 103 GLU A CA 1
ATOM 808 C C . GLU A 1 103 ? -1.281 12.555 1.782 1.00 89.31 103 GLU A C 1
ATOM 810 O O . GLU A 1 103 ? -0.607 13.332 1.100 1.00 89.31 103 GLU A O 1
ATOM 815 N N . LEU A 1 104 ? -0.905 11.301 2.034 1.00 84.88 104 LEU A N 1
ATOM 816 C CA . LEU A 1 104 ? 0.340 10.721 1.552 1.00 84.88 104 LEU A CA 1
ATOM 817 C C . LEU A 1 104 ? 0.420 10.771 0.015 1.00 84.88 104 LEU A C 1
ATOM 819 O O . LEU A 1 104 ? 1.407 11.236 -0.551 1.00 84.88 104 LEU A O 1
ATOM 823 N N . LYS A 1 105 ? -0.650 10.389 -0.691 1.00 86.19 105 LYS A N 1
ATOM 824 C CA . LYS A 1 105 ? -0.732 10.490 -2.158 1.00 86.19 105 LYS A CA 1
ATOM 825 C C . LYS A 1 105 ? -0.574 11.929 -2.655 1.00 86.19 105 LYS A C 1
ATOM 827 O O . LYS A 1 105 ? 0.107 12.155 -3.655 1.00 86.19 105 LYS A O 1
ATOM 832 N N . LYS A 1 106 ? -1.184 12.907 -1.976 1.00 86.38 106 LYS A N 1
ATOM 833 C CA . LYS A 1 106 ? -1.031 14.334 -2.307 1.00 86.38 106 LYS A CA 1
ATOM 834 C C . LYS A 1 106 ? 0.413 14.798 -2.125 1.00 86.38 106 LYS A C 1
ATOM 836 O O . LYS A 1 1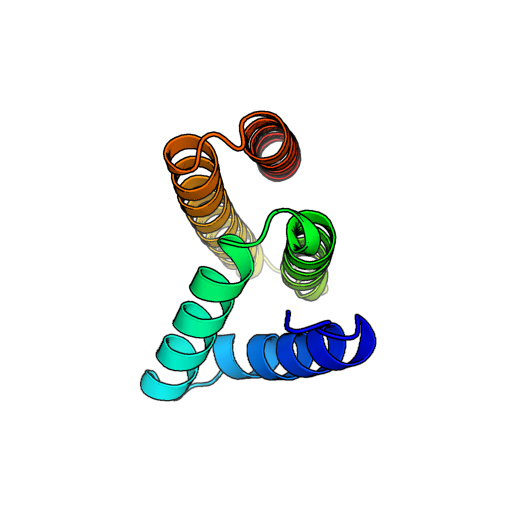06 ? 0.883 15.569 -2.953 1.00 86.38 106 LYS A O 1
ATOM 841 N N . GLN A 1 107 ? 1.109 14.330 -1.090 1.00 82.50 107 GLN A N 1
ATOM 842 C CA . GLN A 1 107 ? 2.527 14.631 -0.878 1.00 82.50 107 GLN A CA 1
ATOM 843 C C . GLN A 1 107 ? 3.379 14.147 -2.062 1.00 82.50 107 GLN A C 1
ATOM 845 O O . GLN A 1 107 ? 4.137 14.931 -2.622 1.00 82.50 107 GLN A O 1
ATOM 850 N N . TYR A 1 108 ? 3.167 12.913 -2.525 1.00 75.25 108 TYR A N 1
ATOM 851 C CA . TYR A 1 108 ? 3.903 12.342 -3.663 1.00 75.25 108 TYR A CA 1
ATOM 852 C C . TYR A 1 108 ? 3.648 13.026 -5.010 1.00 75.25 108 TYR A C 1
ATOM 854 O O . TYR A 1 108 ? 4.512 13.018 -5.883 1.00 75.25 108 TYR A O 1
ATOM 862 N N . MET A 1 109 ? 2.458 13.594 -5.201 1.00 74.94 109 MET A N 1
ATOM 863 C CA . MET A 1 109 ? 2.072 14.258 -6.453 1.00 74.94 109 MET A CA 1
ATOM 864 C C . MET A 1 109 ? 2.438 15.751 -6.481 1.00 74.94 109 MET A C 1
ATOM 866 O O . MET A 1 109 ? 2.368 16.358 -7.544 1.00 74.94 109 MET A O 1
ATOM 870 N N . LYS A 1 110 ? 2.798 16.353 -5.337 1.00 65.00 110 LYS A N 1
ATOM 871 C CA . LYS A 1 110 ? 3.167 17.777 -5.226 1.00 65.00 110 LYS A CA 1
ATOM 872 C C . LYS A 1 110 ? 4.624 18.080 -5.588 1.00 65.00 110 LYS A C 1
ATOM 874 O O . LYS A 1 110 ? 4.931 19.238 -5.831 1.00 65.00 110 LYS A O 1
ATOM 879 N N . GLU A 1 111 ? 5.508 17.085 -5.634 1.00 52.81 111 GLU A N 1
ATOM 880 C CA . GLU A 1 111 ? 6.917 17.253 -6.043 1.00 52.81 111 GLU A CA 1
ATOM 881 C C . GLU A 1 111 ? 7.108 17.282 -7.578 1.00 52.81 111 GLU A C 1
ATOM 883 O O . GLU A 1 111 ? 8.146 16.845 -8.086 1.00 52.81 111 GLU A O 1
ATOM 888 N N . LEU A 1 112 ? 6.088 17.721 -8.321 1.00 47.75 112 LEU A N 1
ATOM 889 C CA . LEU A 1 112 ? 6.054 17.839 -9.785 1.00 47.75 112 LEU A CA 1
ATOM 890 C C . LEU A 1 112 ? 6.298 19.284 -10.227 1.00 47.75 112 LEU A C 1
ATOM 892 O O . LEU A 1 112 ? 5.693 20.189 -9.611 1.00 47.75 112 LEU A O 1
#

Organism: Psophocarpus tetragonolobus (NCBI:txid3891)

Radius of gyration: 14.78 Å; Cα contacts (8 Å, |Δi|>4): 66; chains: 1; bounding box: 38×33×37 Å

Foldseek 3Di:
DDPPDPVNVVVLLVCLLVQCVDPDPVSVVVSVVVLVVLLLDPVCLVVNLVSLVCQLVVQDDDDDPVSVVVNVVSLVVSLVVLVVSLVSCVVVVNNVSSVVSVVVNVVSVVVD

Secondary structure (DSSP, 8-state):
-----HHHHHHHHHHHHHHHT-SSHHHHHHHHHHHHHHHT-GGGHHHHHHHHHHHHHTT-----HHHHHHHHHHHHHHHHHHHHHHHHHHHTT-HHHHHHHHHHHHHHHH--

pLDDT: mean 74.52, std 12.02, range [33.62, 89.56]

Nearest PDB structures (foldseek):
  6e9v-assembly1_Q  TM=4.602E-01  e=4.846E-01  synthetic construct
  6dg6-assembly5_E  TM=7.296E-01  e=3.847E+00  synthetic construct
  8fbk-assembly1_A  TM=4.222E-01  e=1.698E+00  synthetic construct
  7r5j-assembly1_T0  TM=3.296E-01  e=1.793E+00  Homo sapiens

Solvent-accessible surface area (backbone atoms only — not comparable to full-atom values): 6449 Å² total; per-residue (Å²): 136,84,83,76,50,71,66,60,52,52,53,50,48,54,53,33,56,54,27,57,70,42,91,49,69,67,49,23,52,54,27,52,52,53,52,55,60,48,66,74,38,78,92,41,46,70,60,53,50,53,51,53,50,52,63,58,66,75,66,83,69,91,85,54,86,74,48,56,60,51,52,52,52,51,50,51,54,51,49,53,50,41,50,54,49,29,50,54,26,45,78,68,71,34,53,74,57,20,51,51,44,49,52,52,45,51,57,70,63,61,82,112

Mean predicted aligned error: 9.62 Å

Sequence (112 aa):
MLFYDSTLLGFTLSKVHAAVRDNVPSVRSAACRTIGIISCFPQKSTILEDWLNRLYSSGEGIVDAQEKSVVDRKRVMIASTLQSLIEVYRENHQDAISLKFEELKKQYMKEL